Protein AF-A0A1G6E1N6-F1 (afdb_monomer_lite)

Foldseek 3Di:
DPDPDDPVVVVVVCCVVVCVVVVVVVVVVVVVVVVVVVVVVVLVVVVVVLVVVLVVLVVVQVVVVVVLVVLVVVLVVCVVDDDDPVCVVSNVVSVVCNPDHDDRDRDCPSVVVVVVVVVVVVD

Sequence (123 aa):
MTHKKKWGEYLLEFFMLFLAVFLGFVAENIREHTVENDRAKEYAISLVQDLQNDTTSLNTQIKSAEIYIAITDSLLNLSKERLEVSNTAKFSFYTRFIYWTVPLSWNRATFEQIKKFRQYQVL

Secondary structure (DSSP, 8-state):
------HHHHHHHHHHHHHHHHHHHHHHHHHHHHHHHHHHHHHHHHHHHHHHHHHHHHHHHHHHHHHHHHHHHHHHHHHTS---HHHHHHHHHHHHHTT---------HHHHHHHHHHHHT--

Structure (mmCIF, N/CA/C/O backbone):
data_AF-A0A1G6E1N6-F1
#
_entry.id   AF-A0A1G6E1N6-F1
#
loop_
_atom_site.group_PDB
_atom_site.id
_atom_site.type_symbol
_atom_site.label_atom_id
_atom_site.label_alt_id
_atom_site.label_comp_id
_atom_site.label_asym_id
_atom_site.label_entity_id
_atom_site.label_seq_id
_atom_site.pdbx_PDB_ins_code
_atom_site.Cartn_x
_atom_site.Cartn_y
_atom_site.Cartn_z
_atom_site.occupancy
_atom_site.B_iso_or_equiv
_atom_site.auth_seq_id
_atom_site.auth_comp_id
_atom_site.auth_asym_id
_atom_site.auth_atom_id
_atom_site.pdbx_PDB_model_num
ATOM 1 N N . MET A 1 1 ? -23.096 -3.923 63.622 1.00 41.38 1 MET A N 1
ATOM 2 C CA . MET A 1 1 ? -24.481 -3.896 63.110 1.00 41.38 1 MET A CA 1
ATOM 3 C C . MET A 1 1 ? -24.471 -4.526 61.730 1.00 41.38 1 MET A C 1
ATOM 5 O O . MET A 1 1 ? -24.033 -3.901 60.776 1.00 41.38 1 MET A O 1
ATOM 9 N N . THR A 1 2 ? -24.820 -5.804 61.641 1.00 50.50 2 THR A N 1
ATOM 10 C CA . THR A 1 2 ? -24.888 -6.547 60.378 1.00 50.50 2 THR A CA 1
ATOM 11 C C . THR A 1 2 ? -26.147 -6.106 59.641 1.00 50.50 2 THR A C 1
ATOM 13 O O . THR A 1 2 ? -27.255 -6.508 59.990 1.00 50.50 2 THR A O 1
ATOM 16 N N . HIS A 1 3 ? -25.987 -5.215 58.661 1.00 63.22 3 HIS A N 1
ATOM 17 C CA . HIS A 1 3 ? -27.077 -4.817 57.778 1.00 63.22 3 HIS A CA 1
ATOM 18 C C . HIS A 1 3 ? -27.519 -6.055 56.988 1.00 63.22 3 HIS A C 1
ATOM 20 O O . HIS A 1 3 ? -26.749 -6.615 56.207 1.00 63.22 3 HIS A O 1
ATOM 26 N N . LYS A 1 4 ? -28.733 -6.546 57.247 1.00 71.94 4 LYS A N 1
ATOM 27 C CA . LYS A 1 4 ? -29.280 -7.718 56.561 1.00 71.94 4 LYS A CA 1
ATOM 28 C C . LYS A 1 4 ? -29.678 -7.271 55.156 1.00 71.94 4 LYS A C 1
ATOM 30 O O . LYS A 1 4 ? -30.699 -6.601 55.004 1.00 71.94 4 LYS A O 1
ATOM 35 N N . LYS A 1 5 ? -28.840 -7.580 54.161 1.00 67.25 5 LYS A N 1
ATOM 36 C CA . LYS A 1 5 ? -29.073 -7.149 52.780 1.00 67.25 5 LYS A CA 1
ATOM 37 C C . LYS A 1 5 ? -30.435 -7.628 52.288 1.00 67.25 5 LYS A C 1
ATOM 39 O O . LYS A 1 5 ? -30.796 -8.795 52.467 1.00 67.25 5 LYS A O 1
ATOM 44 N N . LYS A 1 6 ? -31.201 -6.722 51.684 1.00 82.50 6 LYS A N 1
ATOM 45 C CA . LYS A 1 6 ? -32.487 -7.067 51.065 1.00 82.50 6 LYS A CA 1
ATOM 46 C C . LYS A 1 6 ? -32.210 -7.773 49.742 1.00 82.50 6 LYS A C 1
ATOM 48 O O . LYS A 1 6 ? -31.258 -7.442 49.048 1.00 82.50 6 LYS A O 1
ATOM 53 N N . TRP A 1 7 ? -33.063 -8.718 49.355 1.00 88.88 7 TRP A N 1
ATOM 54 C CA . TRP A 1 7 ? -32.904 -9.476 48.106 1.00 88.88 7 TRP A CA 1
ATOM 55 C C . TRP A 1 7 ? -32.712 -8.575 46.865 1.00 88.88 7 TRP A C 1
ATOM 57 O O . TRP A 1 7 ? -31.906 -8.887 45.994 1.00 88.88 7 TRP A O 1
ATOM 67 N N . GLY A 1 8 ? -33.360 -7.403 46.839 1.00 91.62 8 GLY A N 1
ATOM 68 C CA . GLY A 1 8 ? -33.179 -6.406 45.777 1.00 91.62 8 GLY A CA 1
ATOM 69 C C . GLY A 1 8 ? -31.774 -5.791 45.691 1.00 91.62 8 GLY A C 1
ATOM 70 O O . GLY A 1 8 ? -31.343 -5.443 44.599 1.00 91.62 8 GLY A O 1
ATOM 71 N N . GLU A 1 9 ? -31.028 -5.701 46.796 1.00 90.19 9 GLU A N 1
ATOM 72 C CA . GLU A 1 9 ? -29.645 -5.195 46.788 1.00 90.19 9 GLU A CA 1
ATOM 73 C C . GLU A 1 9 ? -28.701 -6.189 46.101 1.00 90.19 9 GLU A C 1
ATOM 75 O O . GLU A 1 9 ? -27.859 -5.780 45.310 1.00 90.19 9 GLU A O 1
ATOM 80 N N . TYR A 1 10 ? -28.892 -7.496 46.311 1.00 92.31 10 TYR A N 1
ATOM 81 C CA . TYR A 1 10 ? -28.125 -8.528 45.604 1.00 92.31 10 TYR A CA 1
ATOM 82 C C . TYR A 1 10 ? -28.390 -8.521 44.095 1.00 92.31 10 TYR A C 1
ATOM 84 O O . TYR A 1 10 ? -27.470 -8.722 43.305 1.00 92.31 10 TYR A O 1
ATOM 92 N N . LEU A 1 11 ? -29.636 -8.265 43.687 1.00 94.31 11 LEU A N 1
ATOM 93 C CA . LEU A 1 11 ? -29.990 -8.154 42.274 1.00 94.31 11 LEU A CA 1
ATOM 94 C C . LEU A 1 11 ? -29.328 -6.927 41.627 1.00 94.31 11 LEU A C 1
ATOM 96 O O . LEU A 1 11 ? -28.802 -7.027 40.521 1.00 94.31 11 LEU A O 1
ATOM 100 N N . LEU A 1 12 ? -29.300 -5.787 42.326 1.00 94.44 12 LEU A N 1
ATOM 101 C CA . LEU A 1 12 ? -28.604 -4.585 41.858 1.00 94.44 12 LEU A CA 1
ATOM 102 C C . LEU A 1 12 ? -27.083 -4.778 41.802 1.00 94.44 12 LEU A C 1
ATOM 104 O O . LEU A 1 12 ? -26.462 -4.351 40.834 1.00 94.44 12 LEU A O 1
ATOM 108 N N . GLU A 1 13 ? -26.486 -5.456 42.785 1.00 93.50 13 GLU A N 1
ATOM 109 C CA . GLU A 1 13 ? -25.059 -5.809 42.773 1.00 93.50 13 GLU A CA 1
ATOM 110 C C . GLU A 1 13 ? -24.710 -6.720 41.593 1.00 93.50 13 GLU A C 1
ATOM 112 O O . GLU A 1 13 ? -23.708 -6.492 40.913 1.00 93.50 13 GLU A O 1
ATOM 117 N N . PHE A 1 14 ? -25.567 -7.701 41.293 1.00 94.88 14 PHE A N 1
ATOM 118 C CA . PHE A 1 14 ? -25.427 -8.522 40.095 1.00 94.88 14 PHE A CA 1
ATOM 119 C C . PHE A 1 14 ? -25.479 -7.671 38.825 1.00 94.88 14 PHE A C 1
ATOM 121 O O . PHE A 1 14 ? -24.565 -7.761 38.011 1.00 94.88 14 PHE A O 1
ATOM 128 N N . PHE A 1 15 ? -26.495 -6.817 38.661 1.00 97.12 15 PHE A N 1
ATOM 129 C CA . PHE A 1 15 ? -26.605 -5.971 37.471 1.00 97.12 15 PHE A CA 1
ATOM 130 C C . PHE A 1 15 ? -25.442 -4.992 37.338 1.00 97.12 15 PHE A C 1
ATOM 132 O O . PHE A 1 15 ? -24.983 -4.770 36.225 1.00 97.12 15 PHE A O 1
ATOM 139 N N . MET A 1 16 ? -24.928 -4.447 38.439 1.00 96.25 16 MET A N 1
ATOM 140 C CA . MET A 1 16 ? -23.763 -3.564 38.420 1.00 96.25 16 MET A CA 1
ATOM 141 C C . MET A 1 16 ? -22.526 -4.283 37.869 1.00 96.25 16 MET A C 1
ATOM 143 O O . MET A 1 16 ? -21.872 -3.771 36.963 1.00 96.25 16 MET A O 1
ATOM 147 N N . LEU A 1 17 ? -22.222 -5.481 38.379 1.00 97.12 17 LEU A N 1
ATOM 148 C CA . LEU A 1 17 ? -21.069 -6.266 37.927 1.00 97.12 17 LEU A CA 1
ATOM 149 C C . LEU A 1 17 ? -21.271 -6.817 36.511 1.00 97.12 17 LEU A C 1
ATOM 151 O O . LEU A 1 17 ? -20.363 -6.753 35.684 1.00 97.12 17 LEU A O 1
ATOM 155 N N . PHE A 1 18 ? -22.471 -7.315 36.213 1.00 96.81 18 PHE A N 1
ATOM 156 C CA . PHE A 1 18 ? -22.829 -7.830 34.898 1.00 96.81 18 PHE A CA 1
ATOM 157 C C . PHE A 1 18 ? -22.742 -6.739 33.831 1.00 96.81 18 PHE A C 1
ATOM 159 O O . PHE A 1 18 ? -22.087 -6.942 32.813 1.00 96.81 18 PHE A O 1
ATOM 166 N N . LEU A 1 19 ? -23.343 -5.569 34.069 1.00 97.62 19 LEU A N 1
ATOM 167 C CA . LEU A 1 19 ? -23.298 -4.454 33.124 1.00 97.62 19 LEU A CA 1
ATOM 168 C C . LEU A 1 19 ? -21.885 -3.903 32.961 1.00 97.62 19 LEU A C 1
ATOM 170 O O . LEU A 1 19 ? -21.522 -3.562 31.842 1.00 97.62 19 LEU A O 1
ATOM 174 N N . ALA A 1 20 ? -21.075 -3.849 34.022 1.00 97.00 20 ALA A N 1
ATOM 175 C CA . ALA A 1 20 ? -19.686 -3.408 33.911 1.00 97.00 20 ALA A CA 1
ATOM 176 C C . ALA A 1 20 ? -18.887 -4.282 32.928 1.00 97.00 20 ALA A C 1
ATOM 178 O O . ALA A 1 20 ? -18.199 -3.761 32.051 1.00 97.00 20 ALA A O 1
ATOM 179 N N . VAL A 1 21 ? -19.026 -5.607 33.024 1.00 96.44 21 VAL A N 1
ATOM 180 C CA . VAL A 1 21 ? -18.354 -6.550 32.114 1.00 96.44 21 VAL A CA 1
ATOM 181 C C . VAL A 1 21 ? -18.991 -6.527 30.722 1.00 96.44 21 VAL A C 1
ATOM 183 O O . VAL A 1 21 ? -18.283 -6.457 29.719 1.00 96.44 21 VAL A O 1
ATOM 186 N N . PHE A 1 22 ? -20.323 -6.544 30.647 1.00 97.06 22 PHE A N 1
ATOM 187 C CA . PHE A 1 22 ? -21.067 -6.570 29.388 1.00 97.06 22 PHE A CA 1
ATOM 188 C C . PHE A 1 22 ? -20.809 -5.321 28.540 1.00 97.06 22 PHE A C 1
ATOM 190 O O . PHE A 1 22 ? -20.520 -5.434 27.353 1.00 97.06 22 PHE A O 1
ATOM 197 N N . LEU A 1 23 ? -20.858 -4.131 29.143 1.00 97.56 23 LEU A N 1
ATOM 198 C CA . LEU A 1 23 ? -20.568 -2.884 28.439 1.00 97.56 23 LEU A CA 1
ATOM 199 C C . LEU A 1 23 ? -19.098 -2.792 28.037 1.00 97.56 23 LEU A C 1
ATOM 201 O O . LEU A 1 23 ? -18.821 -2.283 26.958 1.00 97.56 23 LEU A O 1
ATOM 205 N N . GLY A 1 24 ? -18.171 -3.317 28.847 1.00 95.81 24 GLY A N 1
ATOM 206 C CA . GLY A 1 24 ? -16.766 -3.435 28.455 1.00 95.81 24 GLY A CA 1
ATOM 207 C C . GLY A 1 24 ? -16.594 -4.270 27.183 1.00 95.81 24 GLY A C 1
ATOM 208 O O . GLY A 1 24 ? -15.934 -3.835 26.245 1.00 95.81 24 GLY A O 1
ATOM 209 N N . PHE A 1 25 ? -17.263 -5.423 27.112 1.00 95.06 25 PHE A N 1
ATOM 210 C CA . PHE A 1 25 ? -17.258 -6.283 25.927 1.00 95.06 25 PHE A CA 1
ATOM 211 C C . PHE A 1 25 ? -17.904 -5.613 24.701 1.00 95.06 25 PHE A C 1
ATOM 213 O O . PHE A 1 25 ? -17.332 -5.631 23.614 1.00 95.06 25 PHE A O 1
ATOM 220 N N . VAL A 1 26 ? -19.073 -4.984 24.866 1.00 95.75 26 VAL A N 1
ATOM 221 C CA . VAL A 1 26 ? -19.768 -4.283 23.771 1.00 95.75 26 VAL A CA 1
ATOM 222 C C . VAL A 1 26 ? -18.950 -3.094 23.264 1.00 95.75 26 VAL A C 1
ATOM 224 O O . VAL A 1 26 ? -18.821 -2.912 22.054 1.00 95.75 26 VAL A O 1
ATOM 227 N N . ALA A 1 27 ? -18.382 -2.293 24.168 1.00 95.25 27 ALA A N 1
ATOM 228 C CA . ALA A 1 27 ? -17.545 -1.155 23.806 1.00 95.25 27 ALA A CA 1
ATOM 229 C C . ALA A 1 27 ? -16.309 -1.604 23.019 1.00 95.25 27 ALA A C 1
ATOM 231 O O . ALA A 1 27 ? -15.978 -0.986 22.009 1.00 95.25 27 ALA A O 1
ATOM 232 N N . GLU A 1 28 ? -15.672 -2.698 23.439 1.00 93.25 28 GLU A N 1
ATOM 233 C CA . GLU A 1 28 ? -14.523 -3.257 22.733 1.00 93.25 28 GLU A CA 1
ATOM 234 C C . GLU A 1 28 ? -14.903 -3.765 21.337 1.00 93.25 28 GLU A C 1
ATOM 236 O O . GLU A 1 28 ? -14.230 -3.423 20.368 1.00 93.25 28 GLU A O 1
ATOM 241 N N . ASN A 1 29 ? -16.033 -4.467 21.199 1.00 91.81 29 ASN A N 1
ATOM 242 C CA . ASN A 1 29 ? -16.505 -4.957 19.903 1.00 91.81 29 ASN A CA 1
ATOM 243 C C . ASN A 1 29 ? -16.804 -3.814 18.912 1.00 91.81 29 ASN A C 1
ATOM 245 O O . ASN A 1 29 ? -16.387 -3.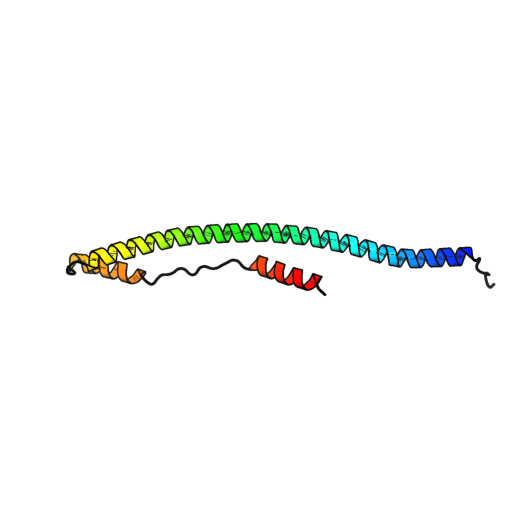862 17.754 1.00 91.81 29 ASN A O 1
ATOM 249 N N . ILE A 1 30 ? -17.469 -2.746 19.371 1.00 92.50 30 ILE A N 1
ATOM 250 C CA . ILE A 1 30 ? -17.754 -1.563 18.540 1.00 92.50 30 ILE A CA 1
ATOM 251 C C . ILE A 1 30 ? -16.456 -0.847 18.147 1.00 92.50 30 ILE A C 1
ATOM 253 O O . ILE A 1 30 ? -16.289 -0.434 16.993 1.00 92.50 30 ILE A O 1
ATOM 257 N N . ARG A 1 31 ? -15.532 -0.688 19.102 1.00 93.31 31 ARG A N 1
ATOM 258 C CA . ARG A 1 31 ? -14.237 -0.040 18.878 1.00 93.31 31 ARG A CA 1
ATOM 259 C C . ARG A 1 31 ? -13.422 -0.805 17.839 1.00 93.31 31 ARG A C 1
ATOM 261 O O . ARG A 1 31 ? -12.902 -0.188 16.912 1.00 93.31 31 ARG A O 1
ATOM 268 N N . GLU A 1 32 ? -13.331 -2.123 17.976 1.00 91.50 32 GLU A N 1
ATOM 269 C CA . GLU A 1 32 ? -12.591 -2.994 17.065 1.00 91.50 32 GLU A CA 1
ATOM 270 C C . GLU A 1 32 ? -13.157 -2.937 15.644 1.00 91.50 32 GLU A C 1
ATOM 272 O O . GLU A 1 32 ? -12.412 -2.637 14.713 1.00 91.50 32 GLU A O 1
ATOM 277 N N . HIS A 1 33 ? -14.477 -3.074 15.485 1.00 89.81 33 HIS A N 1
ATOM 278 C CA . HIS A 1 33 ? -15.127 -3.010 14.173 1.00 89.81 33 HIS A CA 1
ATOM 279 C C . HIS A 1 33 ? -14.941 -1.645 13.487 1.00 89.81 33 HIS A C 1
ATOM 281 O O . HIS A 1 33 ? -14.809 -1.557 12.262 1.00 89.81 33 HIS A O 1
ATOM 287 N N . THR A 1 34 ? -14.935 -0.555 14.259 1.00 91.25 34 THR A N 1
ATOM 288 C CA . THR A 1 34 ? -14.697 0.791 13.716 1.00 91.25 34 THR A CA 1
ATOM 289 C C . THR A 1 34 ? -13.255 0.930 13.227 1.00 91.25 34 THR A C 1
ATOM 291 O O . THR A 1 34 ? -13.025 1.326 12.085 1.00 91.25 34 THR A O 1
ATOM 294 N N . VAL A 1 35 ? -12.285 0.535 14.058 1.00 92.56 35 VAL A N 1
ATOM 295 C CA . VAL A 1 35 ? -10.853 0.597 13.725 1.00 92.56 35 VAL A CA 1
ATOM 296 C C . VAL A 1 35 ? -10.514 -0.296 12.531 1.00 92.56 35 VAL A C 1
ATOM 298 O O . VAL A 1 35 ? -9.728 0.095 11.671 1.00 92.56 35 VAL A O 1
ATOM 301 N N . GLU A 1 36 ? -11.102 -1.485 12.458 1.00 89.62 36 GLU A N 1
ATOM 302 C CA . GLU A 1 36 ? -10.945 -2.392 11.326 1.00 89.62 36 GLU A CA 1
ATOM 303 C C . GLU A 1 36 ? -11.451 -1.773 10.019 1.00 89.62 36 GLU A C 1
ATOM 305 O O . GLU A 1 36 ? -10.729 -1.779 9.021 1.00 89.62 36 GLU A O 1
ATOM 310 N N . ASN A 1 37 ? -12.654 -1.194 10.027 1.00 90.12 37 ASN A N 1
ATOM 311 C CA . ASN A 1 37 ? -13.216 -0.546 8.844 1.00 90.12 37 ASN A CA 1
ATOM 312 C C . ASN A 1 37 ? -12.340 0.607 8.347 1.00 90.12 37 ASN A C 1
ATOM 314 O O . ASN A 1 37 ? -12.166 0.776 7.138 1.00 90.12 37 ASN A O 1
ATOM 318 N N . ASP A 1 38 ? -11.793 1.407 9.258 1.00 92.44 38 ASP A N 1
ATOM 319 C CA . ASP A 1 38 ? -10.937 2.527 8.878 1.00 92.44 38 ASP A CA 1
ATOM 320 C C . ASP A 1 38 ? -9.590 2.045 8.324 1.00 92.44 38 ASP A C 1
ATOM 322 O O . ASP A 1 38 ? -9.171 2.511 7.263 1.00 92.44 38 ASP A O 1
ATOM 326 N N . ARG A 1 39 ? -8.981 1.013 8.922 1.00 89.38 39 ARG A N 1
ATOM 327 C CA . ARG A 1 39 ? -7.783 0.360 8.360 1.00 89.38 39 ARG A CA 1
ATOM 328 C C . ARG A 1 39 ? -8.039 -0.237 6.979 1.00 89.38 39 ARG A C 1
ATOM 330 O O . ARG A 1 39 ? -7.208 -0.096 6.086 1.00 89.38 39 ARG A O 1
ATOM 337 N N . ALA A 1 40 ? -9.187 -0.882 6.776 1.00 87.69 40 ALA A N 1
ATOM 338 C CA . ALA A 1 40 ? -9.553 -1.441 5.479 1.00 87.69 40 ALA A CA 1
ATOM 339 C C . ALA A 1 40 ? -9.639 -0.352 4.394 1.00 87.69 40 ALA A C 1
ATOM 341 O O . ALA A 1 40 ? -9.156 -0.558 3.278 1.00 87.69 40 ALA A O 1
ATOM 342 N N . LYS A 1 41 ? -10.187 0.828 4.724 1.00 91.75 41 LYS A N 1
ATOM 343 C CA . LYS A 1 41 ? -10.204 1.987 3.814 1.00 91.75 41 LYS A CA 1
ATOM 344 C C . LYS A 1 41 ? -8.797 2.506 3.525 1.00 91.75 41 LYS A C 1
ATOM 346 O O . LYS A 1 41 ? -8.483 2.753 2.363 1.00 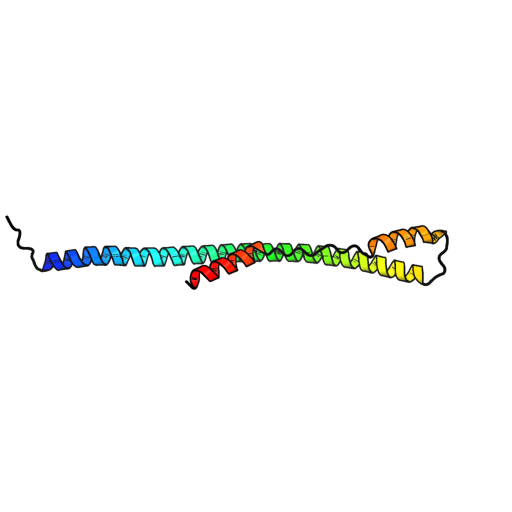91.75 41 LYS A O 1
ATOM 351 N N . GLU A 1 42 ? -7.951 2.651 4.543 1.00 91.62 42 GLU A N 1
ATOM 352 C CA . GLU A 1 42 ? -6.560 3.095 4.370 1.00 91.62 42 GLU A CA 1
ATOM 353 C C . GLU A 1 42 ? -5.775 2.148 3.454 1.00 91.62 42 GLU A C 1
ATOM 355 O O . GLU A 1 42 ? -5.111 2.596 2.517 1.00 91.62 42 GLU A O 1
ATOM 360 N N . TYR A 1 43 ? -5.915 0.833 3.648 1.00 89.62 43 TYR A N 1
ATOM 361 C CA . TYR A 1 43 ? -5.299 -0.158 2.767 1.00 89.62 43 TYR A CA 1
ATOM 362 C C . TYR A 1 43 ? -5.844 -0.096 1.343 1.00 89.62 43 TYR A C 1
ATOM 364 O O . TYR A 1 43 ? -5.067 -0.216 0.399 1.00 89.62 43 TYR A O 1
ATOM 372 N N . ALA A 1 44 ? -7.149 0.125 1.161 1.00 89.00 44 ALA A N 1
ATOM 373 C CA . ALA A 1 44 ? -7.727 0.294 -0.169 1.00 89.00 44 ALA A CA 1
ATOM 374 C C . ALA A 1 44 ? -7.154 1.528 -0.886 1.00 89.00 44 ALA A C 1
ATOM 376 O O . ALA A 1 44 ? -6.782 1.436 -2.055 1.00 89.00 44 ALA A O 1
ATOM 377 N N . ILE A 1 45 ? -7.019 2.657 -0.183 1.00 93.25 45 ILE A N 1
ATOM 378 C CA . ILE A 1 45 ? -6.412 3.882 -0.726 1.00 93.25 45 ILE A CA 1
ATOM 379 C C . ILE A 1 45 ? -4.951 3.633 -1.113 1.00 93.25 45 ILE A C 1
ATOM 381 O O . ILE A 1 45 ? -4.544 3.944 -2.232 1.00 93.25 45 ILE A O 1
ATOM 385 N N . SER A 1 46 ? -4.175 3.023 -0.215 1.00 91.19 46 SER A N 1
ATOM 386 C CA . SER A 1 46 ? -2.768 2.695 -0.460 1.00 91.19 46 SER A CA 1
ATOM 387 C C . SER A 1 46 ? -2.604 1.733 -1.644 1.00 91.19 46 SER A C 1
ATOM 389 O O . SER A 1 46 ? -1.719 1.911 -2.477 1.00 91.19 46 SER A O 1
ATOM 391 N N . LEU A 1 47 ? -3.510 0.761 -1.794 1.00 90.44 47 LEU A N 1
ATOM 392 C CA . LEU A 1 47 ? -3.483 -0.194 -2.902 1.00 90.44 47 LEU A CA 1
ATOM 393 C C . LEU A 1 47 ? -3.759 0.494 -4.241 1.00 90.44 47 LEU A C 1
ATOM 395 O O . LEU A 1 47 ? -3.094 0.202 -5.231 1.00 90.44 47 LEU A O 1
ATOM 399 N N . VAL A 1 48 ? -4.713 1.427 -4.279 1.00 92.31 48 VAL A N 1
ATOM 400 C CA . VAL A 1 48 ? -4.978 2.229 -5.481 1.00 92.31 48 VAL A CA 1
ATOM 401 C C . VAL A 1 48 ? -3.746 3.054 -5.859 1.00 92.31 48 VAL A C 1
ATOM 403 O O . VAL A 1 48 ? -3.397 3.111 -7.038 1.00 92.31 48 VAL A O 1
ATOM 406 N N . GLN A 1 49 ? -3.057 3.645 -4.882 1.00 91.56 49 GLN A N 1
ATOM 407 C CA . GLN A 1 49 ? -1.831 4.402 -5.133 1.00 91.56 49 GLN A CA 1
ATOM 408 C C . GLN A 1 49 ? -0.704 3.514 -5.682 1.00 91.56 49 GLN A C 1
ATOM 410 O O . GLN A 1 49 ? -0.029 3.895 -6.640 1.00 91.56 49 GLN A O 1
ATOM 415 N N . ASP A 1 50 ? -0.524 2.318 -5.118 1.00 90.69 50 ASP A N 1
ATOM 416 C CA . ASP A 1 50 ? 0.448 1.339 -5.607 1.00 90.69 50 ASP A CA 1
ATOM 417 C C . ASP A 1 50 ? 0.150 0.951 -7.065 1.00 90.69 50 ASP A C 1
ATOM 419 O O . ASP A 1 50 ? 1.053 0.979 -7.901 1.00 90.69 50 ASP A O 1
ATOM 423 N N . LEU A 1 51 ? -1.121 0.709 -7.413 1.00 91.19 51 LEU A N 1
ATOM 424 C CA . LEU A 1 51 ? -1.539 0.393 -8.786 1.00 91.19 51 LEU A CA 1
ATOM 425 C C . LEU A 1 51 ? -1.295 1.546 -9.773 1.00 91.19 51 LEU A C 1
ATOM 427 O O . LEU A 1 51 ? -0.920 1.310 -10.925 1.00 91.19 51 LEU A O 1
ATOM 431 N N . GLN A 1 52 ? -1.489 2.796 -9.351 1.00 92.31 52 GLN A N 1
ATOM 432 C CA . GLN A 1 52 ? -1.176 3.969 -10.178 1.00 92.31 52 GLN A CA 1
ATOM 433 C C . GLN A 1 52 ? 0.331 4.090 -10.443 1.00 92.31 52 GLN A C 1
ATOM 435 O O . GLN A 1 52 ? 0.752 4.376 -11.572 1.00 92.31 52 GLN A O 1
ATOM 440 N N . ASN A 1 53 ? 1.148 3.827 -9.422 1.00 90.38 53 ASN A N 1
ATOM 441 C CA . ASN A 1 53 ? 2.603 3.824 -9.539 1.00 90.38 53 ASN A CA 1
ATOM 442 C C . ASN A 1 53 ? 3.078 2.695 -10.466 1.00 90.38 53 ASN A C 1
ATOM 444 O O . ASN A 1 53 ? 3.870 2.944 -11.378 1.00 90.38 53 ASN A O 1
ATOM 448 N N . ASP A 1 54 ? 2.532 1.488 -10.302 1.00 90.00 54 ASP A N 1
ATOM 449 C CA . ASP A 1 54 ? 2.822 0.338 -11.162 1.00 90.00 54 ASP A CA 1
ATOM 450 C C . ASP A 1 54 ? 2.416 0.618 -12.618 1.00 90.00 54 ASP A C 1
ATOM 452 O O . ASP A 1 54 ? 3.187 0.348 -13.537 1.00 90.00 54 ASP A O 1
ATOM 456 N N . THR A 1 55 ? 1.259 1.248 -12.849 1.00 92.06 55 THR A N 1
ATOM 457 C CA . THR A 1 55 ? 0.811 1.652 -14.195 1.00 92.06 55 THR A CA 1
ATOM 458 C C . THR A 1 55 ? 1.787 2.637 -14.842 1.00 92.06 55 THR A C 1
ATOM 460 O O . THR A 1 55 ? 2.142 2.502 -16.013 1.00 92.06 55 THR A O 1
ATOM 463 N N . THR A 1 56 ? 2.265 3.624 -14.083 1.00 91.56 56 THR A N 1
ATOM 464 C CA . THR A 1 56 ? 3.243 4.612 -14.570 1.00 91.56 56 THR A CA 1
ATOM 465 C C . THR A 1 56 ? 4.590 3.962 -14.890 1.00 91.56 56 THR A C 1
ATOM 467 O O . THR A 1 56 ? 5.198 4.253 -15.927 1.00 91.56 56 THR A O 1
ATOM 470 N N . SER A 1 57 ? 5.034 3.042 -14.031 1.00 89.00 57 SER A N 1
ATOM 471 C CA . SER A 1 57 ? 6.240 2.242 -14.243 1.00 89.00 57 SER A CA 1
ATOM 472 C C . SER A 1 57 ? 6.115 1.397 -15.513 1.00 89.00 57 SER A C 1
ATOM 474 O O . SER A 1 57 ? 6.950 1.506 -16.408 1.00 89.00 57 SER A O 1
ATOM 476 N N . LEU A 1 58 ? 5.012 0.660 -15.677 1.00 90.19 58 LEU A N 1
ATOM 477 C CA . LEU A 1 58 ? 4.739 -0.146 -16.871 1.00 90.19 58 LEU A CA 1
ATOM 478 C C . LEU A 1 58 ? 4.716 0.692 -18.151 1.00 90.19 58 LEU A C 1
ATOM 480 O O . LEU A 1 58 ? 5.335 0.306 -19.138 1.00 90.19 58 LEU A O 1
ATOM 484 N N . ASN A 1 59 ? 4.079 1.862 -18.139 1.00 91.62 59 ASN A N 1
ATOM 485 C CA . ASN A 1 59 ? 4.064 2.756 -19.300 1.00 91.62 59 ASN A CA 1
ATOM 486 C C . ASN A 1 59 ? 5.468 3.240 -19.685 1.00 91.62 59 ASN A C 1
ATOM 488 O O . ASN A 1 59 ? 5.789 3.353 -20.867 1.00 91.62 59 ASN A O 1
ATOM 492 N N . THR A 1 60 ? 6.319 3.515 -18.697 1.00 88.94 60 THR A N 1
ATOM 493 C CA . THR A 1 60 ? 7.723 3.879 -18.941 1.00 88.94 60 THR A CA 1
ATOM 494 C C . THR A 1 60 ? 8.477 2.712 -19.575 1.00 88.94 60 THR A C 1
ATOM 496 O O . THR A 1 60 ? 9.219 2.894 -20.538 1.00 88.94 60 THR A O 1
ATOM 499 N N . GLN A 1 61 ? 8.213 1.501 -19.095 1.00 87.50 61 GLN A N 1
ATOM 500 C CA . GLN A 1 61 ? 8.855 0.276 -19.559 1.00 87.50 61 GLN A CA 1
ATOM 501 C C . GLN A 1 61 ? 8.428 -0.110 -20.972 1.00 87.50 61 GLN A C 1
ATOM 503 O O . GLN A 1 61 ? 9.273 -0.523 -21.760 1.00 87.50 61 GLN A O 1
ATOM 508 N N . ILE A 1 62 ? 7.154 0.082 -21.320 1.00 90.31 62 ILE A N 1
ATOM 509 C CA . ILE A 1 62 ? 6.653 -0.092 -22.688 1.00 90.31 62 ILE A CA 1
ATOM 510 C C . ILE A 1 62 ? 7.398 0.853 -23.636 1.00 90.31 62 ILE A C 1
ATOM 512 O O . ILE A 1 62 ? 7.954 0.396 -24.628 1.00 90.31 62 ILE A O 1
ATOM 516 N N . LYS A 1 63 ? 7.516 2.141 -23.289 1.00 90.75 63 LYS A N 1
ATOM 517 C CA . LYS A 1 63 ? 8.267 3.114 -24.104 1.00 90.75 63 LYS A CA 1
ATOM 518 C C . LYS A 1 63 ? 9.739 2.733 -24.258 1.00 90.75 63 LYS A C 1
ATOM 520 O O . LYS A 1 63 ? 10.307 2.861 -25.339 1.00 90.75 63 LYS A O 1
ATOM 525 N N . SER A 1 64 ? 10.376 2.263 -23.185 1.00 87.88 64 SER A N 1
ATOM 526 C CA . SER A 1 64 ? 11.747 1.753 -23.264 1.00 87.88 64 SER A CA 1
ATOM 527 C C . SER A 1 64 ? 11.839 0.527 -24.173 1.00 87.88 64 SER A C 1
ATOM 529 O O . SER A 1 64 ? 12.732 0.469 -25.013 1.00 87.88 64 SER A O 1
ATOM 531 N N . ALA A 1 65 ? 10.908 -0.422 -24.058 1.00 87.81 65 ALA A N 1
ATOM 532 C CA . ALA A 1 65 ? 10.858 -1.604 -24.912 1.00 87.81 65 ALA A CA 1
ATOM 533 C C . ALA A 1 65 ? 10.695 -1.233 -26.393 1.00 87.81 65 ALA A C 1
ATOM 535 O O . ALA A 1 65 ? 11.417 -1.773 -27.225 1.00 87.81 65 ALA A O 1
ATOM 536 N N . GLU A 1 66 ? 9.834 -0.268 -26.723 1.00 90.69 66 GLU A N 1
ATOM 537 C CA . GLU A 1 66 ? 9.670 0.250 -28.089 1.00 90.69 66 GLU A CA 1
ATOM 538 C C . GLU A 1 66 ? 10.985 0.809 -28.657 1.00 90.69 66 GLU A C 1
ATOM 540 O O . GLU A 1 66 ? 11.346 0.510 -29.797 1.00 90.69 66 GLU A O 1
ATOM 545 N N . ILE A 1 67 ? 11.753 1.557 -27.854 1.00 89.31 67 ILE A N 1
ATOM 546 C CA . ILE A 1 67 ? 13.078 2.062 -28.251 1.00 89.31 67 ILE A CA 1
ATOM 547 C C . ILE A 1 67 ? 14.047 0.905 -28.525 1.00 89.31 67 ILE A C 1
ATOM 549 O O . ILE A 1 67 ? 14.752 0.916 -29.536 1.00 89.31 67 ILE A O 1
ATOM 553 N N . TYR A 1 68 ? 14.092 -0.103 -27.650 1.00 87.69 68 TYR A N 1
ATOM 554 C CA . TYR A 1 68 ? 14.989 -1.248 -27.828 1.00 87.69 68 TYR A CA 1
ATOM 555 C C . TYR A 1 68 ? 14.605 -2.115 -29.028 1.00 87.69 68 TYR A C 1
ATOM 557 O O . TYR A 1 68 ? 15.496 -2.590 -29.736 1.00 87.69 68 TYR A O 1
ATOM 565 N N . ILE A 1 69 ? 13.308 -2.280 -29.301 1.00 89.31 69 ILE A N 1
ATOM 566 C CA . ILE A 1 69 ? 12.817 -2.950 -30.510 1.00 89.31 69 ILE A CA 1
ATOM 567 C C . ILE A 1 69 ? 13.308 -2.190 -31.745 1.00 89.31 69 ILE A C 1
ATOM 569 O O . ILE A 1 69 ? 13.954 -2.788 -32.600 1.00 89.31 69 ILE A O 1
ATOM 573 N N . ALA A 1 70 ? 13.139 -0.865 -31.790 1.00 90.06 70 ALA A N 1
ATOM 574 C CA . ALA A 1 70 ? 13.596 -0.051 -32.918 1.00 90.06 70 ALA A CA 1
ATOM 575 C C . ALA A 1 70 ? 15.124 -0.108 -33.131 1.00 90.06 70 ALA A C 1
ATOM 577 O O . ALA A 1 70 ? 15.599 -0.164 -34.270 1.00 90.06 70 ALA A O 1
ATOM 578 N N . ILE A 1 71 ? 15.911 -0.119 -32.048 1.00 88.88 71 ILE A N 1
ATOM 579 C CA . ILE A 1 71 ? 17.370 -0.315 -32.104 1.00 88.88 71 ILE A CA 1
ATOM 580 C C . ILE A 1 71 ? 17.707 -1.700 -32.665 1.00 88.88 71 ILE A C 1
ATOM 582 O O . ILE A 1 71 ? 18.589 -1.822 -33.517 1.00 88.88 71 ILE A O 1
ATOM 586 N N . THR A 1 72 ? 17.003 -2.733 -32.206 1.00 89.00 72 THR A N 1
ATOM 5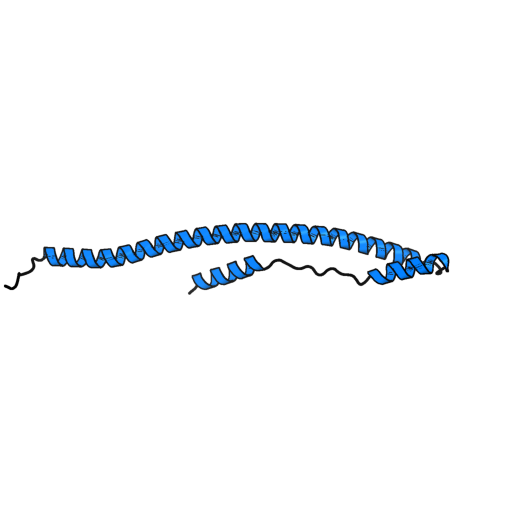87 C CA . THR A 1 72 ? 17.220 -4.120 -32.633 1.00 89.00 72 THR A CA 1
ATOM 588 C C . THR A 1 72 ? 16.866 -4.307 -34.106 1.00 89.00 72 THR A C 1
ATOM 590 O O . THR A 1 72 ? 17.656 -4.890 -34.845 1.00 89.00 72 THR A O 1
ATOM 593 N N . ASP A 1 73 ? 15.752 -3.740 -34.565 1.00 90.75 73 ASP A N 1
ATOM 594 C CA . ASP A 1 73 ? 15.349 -3.751 -35.974 1.00 90.75 73 ASP A CA 1
ATOM 595 C C . ASP A 1 73 ? 16.364 -3.011 -36.855 1.00 90.75 73 ASP A C 1
ATOM 597 O O . ASP A 1 73 ? 16.745 -3.491 -37.927 1.00 90.75 73 ASP A O 1
ATOM 601 N N . SER A 1 74 ? 16.863 -1.863 -36.379 1.00 89.38 74 SER A N 1
ATOM 602 C CA . SER A 1 74 ? 17.908 -1.092 -37.067 1.00 89.38 74 SER A CA 1
ATOM 603 C C . SER A 1 74 ? 19.202 -1.895 -37.194 1.00 89.38 74 SER A C 1
ATOM 605 O O . SER A 1 74 ? 19.807 -1.934 -38.266 1.00 89.38 74 SER A O 1
ATOM 607 N N . LEU A 1 75 ? 19.612 -2.576 -36.123 1.00 88.81 75 LEU A N 1
ATOM 608 C CA . LEU A 1 75 ? 20.784 -3.444 -36.126 1.00 88.81 75 LEU A CA 1
ATOM 609 C C . LEU A 1 75 ? 20.605 -4.651 -37.052 1.00 88.81 75 LEU A C 1
ATOM 611 O O . LEU A 1 75 ? 21.530 -4.985 -37.789 1.00 88.81 75 LEU A O 1
ATOM 615 N N . LEU A 1 76 ? 19.434 -5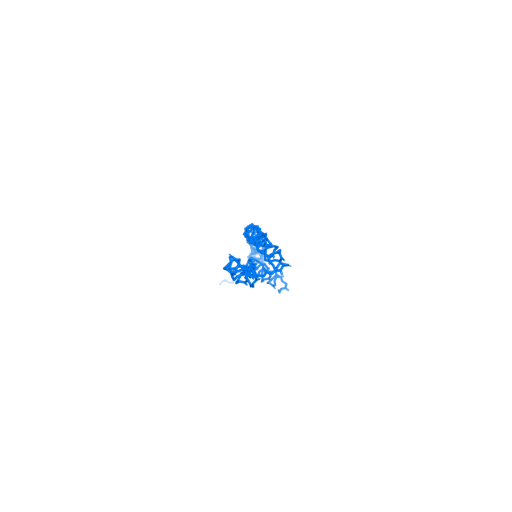.292 -37.024 1.00 89.19 76 LEU A N 1
ATOM 616 C CA . LEU A 1 76 ? 19.113 -6.437 -37.873 1.00 89.19 76 LEU A CA 1
ATOM 617 C C . LEU A 1 76 ? 19.136 -6.058 -39.355 1.00 89.19 76 LEU A C 1
ATOM 619 O O . LEU A 1 76 ? 19.557 -6.852 -40.189 1.00 89.19 76 LEU A O 1
ATOM 623 N N . ASN A 1 77 ? 18.686 -4.855 -39.705 1.00 89.12 77 ASN A N 1
ATOM 624 C CA . ASN A 1 77 ? 18.799 -4.372 -41.077 1.00 89.12 77 ASN A CA 1
ATOM 625 C C . ASN A 1 77 ? 20.254 -4.079 -41.454 1.00 89.12 77 ASN A C 1
ATOM 627 O O . ASN A 1 77 ? 20.685 -4.491 -42.527 1.00 89.12 77 ASN A O 1
ATOM 631 N N . LEU A 1 78 ? 21.030 -3.460 -40.560 1.00 87.81 78 LEU A N 1
ATOM 632 C CA . LEU A 1 78 ? 22.447 -3.172 -40.797 1.00 87.81 78 LEU A CA 1
ATOM 633 C C . LEU A 1 78 ? 23.298 -4.449 -40.937 1.00 87.81 78 LEU A C 1
ATOM 635 O O . LEU A 1 78 ? 24.299 -4.443 -41.645 1.00 87.81 78 LEU A O 1
ATOM 639 N N . SER A 1 79 ? 22.918 -5.542 -40.267 1.00 86.44 79 SER A N 1
ATOM 640 C CA . SER A 1 79 ? 23.655 -6.812 -40.293 1.00 86.44 79 SER A CA 1
ATOM 641 C C . SER A 1 79 ? 23.400 -7.666 -41.540 1.00 86.44 79 SER A C 1
ATOM 643 O O . SER A 1 79 ? 24.159 -8.603 -41.787 1.00 86.44 79 SER A O 1
ATOM 645 N N . LYS A 1 80 ? 22.360 -7.360 -42.331 1.00 86.69 80 LYS A N 1
ATOM 646 C CA . LYS A 1 80 ? 22.047 -8.069 -43.588 1.00 86.69 80 LYS A CA 1
ATOM 647 C C . LYS A 1 80 ? 23.013 -7.725 -44.722 1.00 86.69 80 LYS A C 1
ATOM 649 O O . LYS A 1 80 ? 23.152 -8.509 -45.658 1.00 86.69 80 LYS A O 1
ATOM 654 N N . GLU A 1 81 ? 23.659 -6.568 -44.654 1.00 81.69 81 GLU A N 1
ATOM 655 C CA . GLU A 1 81 ? 24.592 -6.081 -45.669 1.00 81.69 81 GLU A CA 1
ATOM 656 C C . GLU A 1 81 ? 26.049 -6.284 -45.227 1.00 81.69 81 GLU A C 1
ATOM 658 O O . GLU A 1 81 ? 26.351 -6.461 -44.044 1.00 81.69 81 GLU A O 1
ATOM 663 N N . ARG A 1 82 ? 26.993 -6.257 -46.180 1.00 82.25 82 ARG A N 1
ATOM 664 C CA . ARG A 1 82 ? 28.423 -6.289 -45.846 1.00 82.25 82 ARG A CA 1
ATOM 665 C C . ARG A 1 82 ? 28.754 -5.051 -45.011 1.00 82.25 82 ARG A C 1
ATOM 667 O O . ARG A 1 82 ? 28.559 -3.930 -45.466 1.00 82.25 82 ARG A O 1
ATOM 674 N N . LEU A 1 83 ? 29.310 -5.260 -43.819 1.00 82.50 83 LEU A N 1
ATOM 675 C CA . LEU A 1 83 ? 29.727 -4.173 -42.934 1.00 82.50 83 LEU A CA 1
ATOM 676 C C . LEU A 1 83 ? 30.799 -3.299 -43.604 1.00 82.50 83 LEU A C 1
ATOM 678 O O . LEU A 1 83 ? 31.951 -3.705 -43.765 1.00 82.50 83 LEU A O 1
ATOM 682 N N . GLU A 1 84 ? 30.404 -2.089 -43.988 1.00 84.88 84 GLU A N 1
ATOM 683 C CA . GLU A 1 84 ? 31.312 -1.040 -44.441 1.00 84.88 84 GLU A CA 1
ATOM 684 C C . GLU A 1 84 ? 31.887 -0.250 -43.261 1.00 84.88 84 GLU A C 1
ATOM 686 O O . GLU A 1 84 ? 31.246 -0.095 -42.219 1.00 84.88 84 GLU A O 1
ATOM 691 N N . VAL A 1 85 ? 33.079 0.329 -43.450 1.00 81.94 85 VAL A N 1
ATOM 692 C CA . VAL A 1 85 ? 33.772 1.152 -42.438 1.00 81.94 85 VAL A CA 1
ATOM 693 C C . VAL A 1 85 ? 32.903 2.325 -41.957 1.00 81.94 85 VAL A C 1
ATOM 695 O O . VAL A 1 8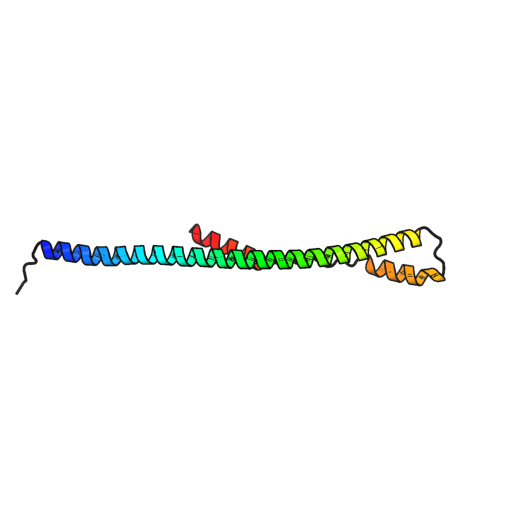5 ? 32.945 2.686 -40.782 1.00 81.94 85 VAL A O 1
ATOM 698 N N . SER A 1 86 ? 32.068 2.875 -42.843 1.00 80.94 86 SER A N 1
ATOM 699 C CA . SER A 1 86 ? 31.096 3.942 -42.564 1.00 80.94 86 SER A CA 1
ATOM 700 C C . SER A 1 86 ? 30.002 3.532 -41.560 1.00 80.94 86 SER A C 1
ATOM 702 O O . SER A 1 86 ? 29.491 4.379 -40.824 1.00 80.94 86 SER A O 1
ATOM 704 N N . ASN A 1 87 ? 29.669 2.239 -41.483 1.00 83.44 87 ASN A N 1
ATOM 705 C CA . ASN A 1 87 ? 28.581 1.692 -40.669 1.00 83.44 87 ASN A CA 1
ATOM 706 C C . ASN A 1 87 ? 29.063 0.993 -39.385 1.00 83.44 87 ASN A C 1
ATOM 708 O O . ASN A 1 87 ? 28.263 0.776 -38.471 1.00 83.44 87 ASN A O 1
ATOM 712 N N . THR A 1 88 ? 30.365 0.715 -39.254 1.00 84.38 88 THR A N 1
ATOM 713 C CA . THR A 1 88 ? 30.969 0.050 -38.083 1.00 84.38 88 THR A CA 1
ATOM 714 C C . THR A 1 88 ? 30.662 0.760 -36.762 1.00 84.38 88 THR A C 1
ATOM 716 O O . THR A 1 88 ? 30.357 0.111 -35.760 1.00 84.38 88 THR A O 1
ATOM 719 N N . ALA A 1 89 ? 30.686 2.096 -36.748 1.00 86.88 89 ALA A N 1
ATOM 720 C CA . ALA A 1 89 ? 30.383 2.875 -35.546 1.00 86.88 89 ALA A CA 1
ATOM 721 C C . ALA A 1 89 ? 28.919 2.709 -35.096 1.00 86.88 89 ALA A C 1
ATOM 723 O O . ALA A 1 89 ? 28.656 2.523 -33.908 1.00 86.88 89 ALA A O 1
ATOM 724 N N . LYS A 1 90 ? 27.970 2.712 -36.044 1.00 86.50 90 LYS A N 1
ATOM 725 C CA . LYS A 1 90 ? 26.538 2.506 -35.764 1.00 86.50 90 LYS A CA 1
ATOM 726 C C . LYS A 1 90 ? 26.269 1.085 -35.274 1.00 86.50 90 LYS A C 1
ATOM 728 O O . LYS A 1 90 ? 25.566 0.904 -34.286 1.00 86.50 90 LYS A O 1
ATOM 733 N N . PHE A 1 91 ? 26.882 0.090 -35.915 1.00 86.62 91 PHE A N 1
ATOM 734 C CA . PHE A 1 91 ? 26.782 -1.313 -35.512 1.00 86.62 91 PHE A CA 1
ATOM 735 C C . PHE A 1 91 ? 27.270 -1.533 -34.071 1.00 86.62 91 PHE A C 1
ATOM 737 O O . PHE A 1 91 ? 26.582 -2.153 -33.260 1.00 86.62 91 PHE A O 1
ATOM 744 N N . SER A 1 92 ? 28.433 -0.969 -33.728 1.00 86.06 92 SER A N 1
ATOM 745 C CA . SER A 1 92 ? 28.999 -1.025 -32.373 1.00 86.06 92 SER A CA 1
ATOM 746 C C . SER A 1 92 ? 28.108 -0.322 -31.341 1.00 86.06 92 SER A C 1
ATOM 748 O O . SER A 1 92 ? 27.882 -0.836 -30.245 1.00 86.06 92 SER A O 1
ATOM 750 N N . PHE A 1 93 ? 27.534 0.829 -31.703 1.00 86.19 93 PHE A N 1
ATOM 751 C CA . PHE A 1 93 ? 26.604 1.541 -30.832 1.00 86.19 93 PHE A CA 1
ATOM 752 C C . PHE A 1 93 ? 25.350 0.705 -30.546 1.00 86.19 93 PHE A C 1
ATOM 754 O O . PHE A 1 93 ? 25.044 0.466 -29.383 1.00 86.19 93 PHE A O 1
ATOM 761 N N . TYR A 1 94 ? 24.657 0.201 -31.573 1.00 86.88 94 TYR A N 1
ATOM 762 C CA . TYR A 1 94 ? 23.423 -0.571 -31.383 1.00 86.88 94 TYR A CA 1
ATOM 763 C C . TYR A 1 94 ? 23.649 -1.896 -30.643 1.00 86.88 94 TYR A C 1
ATOM 765 O O . TYR A 1 94 ? 22.859 -2.247 -29.768 1.00 86.88 94 TYR A O 1
ATOM 773 N N . THR A 1 95 ? 24.750 -2.603 -30.922 1.00 84.06 95 THR A N 1
ATOM 774 C CA . THR A 1 95 ? 25.075 -3.871 -30.239 1.00 84.06 95 THR A CA 1
ATOM 775 C C . THR A 1 95 ? 25.275 -3.716 -28.732 1.00 84.06 95 THR A C 1
ATOM 777 O O . THR A 1 95 ? 24.931 -4.622 -27.972 1.00 84.06 95 THR A O 1
ATOM 780 N N . ARG A 1 96 ? 25.753 -2.555 -28.270 1.00 83.19 96 ARG A N 1
ATOM 781 C CA . ARG A 1 96 ? 25.940 -2.266 -26.840 1.00 83.19 96 ARG A CA 1
ATOM 782 C C . ARG A 1 96 ? 24.629 -2.231 -26.044 1.00 83.19 96 ARG A C 1
ATOM 784 O O . ARG A 1 96 ? 24.652 -2.517 -24.848 1.00 83.19 96 ARG A O 1
ATOM 791 N N . PHE A 1 97 ? 23.506 -1.897 -26.677 1.00 75.25 97 PHE A N 1
ATOM 792 C CA . PHE A 1 97 ? 22.224 -1.685 -25.992 1.00 75.25 97 PHE A CA 1
ATOM 793 C C . PHE A 1 97 ? 21.259 -2.875 -26.065 1.00 75.25 97 PHE A C 1
ATOM 795 O O . PHE A 1 97 ? 20.224 -2.833 -25.411 1.00 75.25 97 PHE A O 1
ATOM 802 N N . ILE A 1 98 ? 21.606 -3.958 -26.774 1.00 75.25 98 ILE A N 1
ATOM 803 C CA . ILE A 1 98 ? 20.748 -5.157 -26.903 1.00 75.25 98 ILE A CA 1
ATOM 804 C C . ILE A 1 98 ? 20.438 -5.798 -25.540 1.00 75.25 98 ILE A C 1
ATOM 806 O O . ILE A 1 98 ? 19.363 -6.349 -25.334 1.00 75.25 98 ILE A O 1
ATOM 810 N N . TYR A 1 99 ? 21.381 -5.736 -24.598 1.00 69.94 99 TYR A N 1
ATOM 811 C CA . TYR A 1 99 ? 21.279 -6.434 -23.312 1.00 69.94 99 TYR A CA 1
ATOM 812 C C . TYR A 1 99 ? 20.647 -5.595 -22.195 1.00 69.94 99 TYR A C 1
ATOM 814 O O . TYR A 1 99 ? 20.504 -6.080 -21.072 1.00 69.94 99 TYR A O 1
ATOM 822 N N . TRP A 1 100 ? 20.299 -4.332 -22.462 1.00 70.38 100 TRP A N 1
ATOM 823 C CA . TRP A 1 100 ? 19.727 -3.462 -21.440 1.00 70.38 100 TRP A CA 1
ATOM 824 C C . TRP A 1 100 ? 18.239 -3.752 -21.268 1.00 70.38 100 TRP A C 1
ATOM 826 O O . TRP A 1 100 ? 17.398 -3.302 -22.038 1.00 70.38 100 TRP A O 1
ATOM 836 N N . THR A 1 101 ? 17.915 -4.486 -20.207 1.00 67.50 101 THR A N 1
ATOM 837 C CA . THR A 1 101 ? 16.548 -4.578 -19.693 1.00 67.50 101 THR A CA 1
ATOM 838 C C . THR A 1 101 ? 16.477 -3.788 -18.395 1.00 67.50 101 THR A C 1
ATOM 840 O O . THR A 1 101 ? 17.323 -3.935 -17.513 1.00 67.50 101 THR A O 1
ATOM 843 N N . VAL A 1 102 ? 15.490 -2.902 -18.283 1.00 68.50 102 VAL A N 1
ATOM 844 C CA . VAL A 1 102 ? 15.208 -2.233 -17.012 1.00 68.50 102 VAL A CA 1
ATOM 845 C C . VAL A 1 102 ? 14.352 -3.200 -16.192 1.00 68.50 102 VAL A C 1
ATOM 847 O O . VAL A 1 102 ? 13.304 -3.626 -16.686 1.00 68.50 102 VAL A O 1
ATOM 850 N N . PRO A 1 103 ? 14.765 -3.599 -14.979 1.00 70.12 103 PRO A N 1
ATOM 851 C CA . PRO A 1 103 ? 13.977 -4.515 -14.168 1.00 70.12 103 PRO A CA 1
ATOM 852 C C . PRO A 1 103 ? 12.651 -3.867 -13.751 1.00 70.12 103 PRO A C 1
ATOM 854 O O . PRO A 1 103 ? 12.613 -2.715 -13.324 1.00 70.12 103 PRO A O 1
ATOM 857 N N . LEU A 1 104 ? 11.561 -4.630 -13.841 1.00 69.12 104 LEU A N 1
ATOM 858 C CA . LEU A 1 104 ? 10.265 -4.233 -13.296 1.00 69.12 104 LEU A CA 1
ATOM 859 C C . LEU A 1 104 ? 10.279 -4.391 -11.773 1.00 69.12 104 LEU A C 1
ATOM 861 O O . LEU A 1 104 ? 10.327 -5.512 -11.262 1.00 69.12 104 LEU A O 1
ATOM 865 N N . SER A 1 105 ? 10.210 -3.280 -11.043 1.00 71.19 105 SER A N 1
ATOM 866 C CA . SER A 1 105 ? 9.963 -3.290 -9.601 1.00 71.19 105 SER A CA 1
ATOM 867 C C . SER A 1 105 ? 8.472 -3.105 -9.332 1.00 71.19 105 SER A C 1
ATOM 869 O O . SER A 1 105 ? 7.928 -2.034 -9.591 1.00 71.19 105 SER A O 1
ATOM 871 N N . TRP A 1 106 ? 7.828 -4.141 -8.802 1.00 73.31 106 TRP A N 1
ATOM 872 C CA . TRP A 1 106 ? 6.441 -4.080 -8.336 1.00 73.31 106 TRP A CA 1
ATOM 873 C C . TRP A 1 106 ? 6.383 -3.489 -6.935 1.00 73.31 106 TRP A C 1
ATOM 875 O O . TRP A 1 106 ? 7.128 -3.942 -6.056 1.00 73.31 106 TRP A O 1
ATOM 885 N N . ASN A 1 107 ? 5.473 -2.550 -6.691 1.00 76.94 107 ASN A N 1
ATOM 886 C CA . ASN A 1 107 ? 5.220 -2.113 -5.328 1.00 76.94 107 ASN A CA 1
ATOM 887 C C . ASN A 1 107 ? 4.373 -3.163 -4.584 1.00 76.94 107 ASN A C 1
ATOM 889 O O . ASN A 1 107 ? 3.235 -3.449 -4.943 1.00 76.94 107 ASN A O 1
ATOM 893 N N . ARG A 1 108 ? 4.955 -3.788 -3.552 1.00 78.31 108 ARG A N 1
ATOM 894 C CA . ARG A 1 108 ? 4.310 -4.854 -2.757 1.00 78.31 108 ARG A CA 1
ATOM 895 C C . ARG A 1 108 ? 3.987 -4.435 -1.327 1.00 78.31 108 ARG A C 1
ATOM 897 O O . ARG A 1 108 ? 3.494 -5.258 -0.558 1.00 78.31 108 ARG A O 1
ATOM 904 N N . ALA A 1 109 ? 4.264 -3.186 -0.954 1.00 82.31 109 ALA A N 1
ATOM 905 C CA . ALA A 1 109 ? 4.170 -2.746 0.432 1.00 82.31 109 ALA A CA 1
ATOM 906 C C . ALA A 1 109 ? 2.748 -2.915 0.989 1.00 82.31 109 ALA A C 1
ATOM 908 O O . ALA A 1 109 ? 2.580 -3.509 2.056 1.00 82.31 109 ALA A O 1
ATOM 909 N N . THR A 1 110 ? 1.727 -2.474 0.248 1.00 83.69 110 THR A N 1
ATOM 910 C CA . THR A 1 110 ? 0.330 -2.581 0.694 1.00 83.69 110 THR A CA 1
ATOM 911 C C . THR A 1 110 ? -0.167 -4.026 0.689 1.00 83.69 110 THR A C 1
ATOM 913 O O . THR A 1 110 ? -0.867 -4.451 1.607 1.00 83.69 110 THR A O 1
ATOM 916 N N . PHE A 1 111 ? 0.236 -4.826 -0.301 1.00 82.75 111 PHE A N 1
ATOM 917 C CA . PHE A 1 111 ? -0.142 -6.239 -0.376 1.00 82.75 111 PHE A CA 1
ATOM 918 C C . PHE A 1 111 ? 0.342 -7.033 0.848 1.00 82.75 111 PHE A C 1
ATOM 920 O O . PHE A 1 111 ? -0.426 -7.790 1.446 1.00 82.75 111 PHE A O 1
ATOM 927 N N . GLU A 1 112 ? 1.590 -6.820 1.272 1.00 85.44 112 GLU A N 1
ATOM 928 C CA . GLU A 1 112 ? 2.134 -7.475 2.466 1.00 85.44 112 GLU A CA 1
ATOM 929 C C . GLU A 1 112 ? 1.443 -7.006 3.757 1.00 85.44 112 GLU A C 1
ATOM 931 O O . GLU A 1 112 ? 1.246 -7.804 4.677 1.00 85.44 112 GLU A O 1
ATOM 936 N N . GLN A 1 113 ? 1.019 -5.739 3.830 1.00 83.06 113 GLN A N 1
ATOM 937 C CA . GLN A 1 113 ? 0.247 -5.220 4.966 1.00 83.06 113 GLN A CA 1
ATOM 938 C C . GLN A 1 113 ? -1.139 -5.873 5.058 1.00 83.06 113 GLN A C 1
ATOM 940 O O . GLN A 1 113 ? -1.509 -6.362 6.125 1.00 83.06 113 GLN A O 1
ATOM 945 N N . ILE A 1 114 ? -1.861 -5.977 3.936 1.00 84.62 114 ILE A N 1
ATOM 946 C CA . ILE A 1 114 ? -3.173 -6.643 3.870 1.00 84.62 114 ILE A CA 1
ATOM 947 C C . ILE A 1 114 ? -3.053 -8.122 4.261 1.00 84.62 114 ILE A C 1
ATOM 949 O O . ILE A 1 114 ? -3.887 -8.647 5.003 1.00 84.62 114 ILE A O 1
ATOM 953 N N . LYS A 1 115 ? -2.007 -8.809 3.788 1.00 83.12 115 LYS A N 1
ATOM 954 C CA . LYS A 1 115 ? -1.770 -10.222 4.108 1.00 83.12 115 LYS A CA 1
ATOM 955 C C . LYS A 1 115 ? -1.558 -10.436 5.607 1.00 83.12 115 LYS A C 1
ATOM 957 O O . LYS A 1 115 ? -2.156 -11.347 6.176 1.00 83.12 115 LYS A O 1
ATOM 962 N N . LYS A 1 116 ? -0.747 -9.583 6.244 1.00 81.81 116 LYS A N 1
ATOM 963 C CA . LYS A 1 116 ? -0.545 -9.610 7.699 1.00 81.81 116 LYS A CA 1
ATOM 964 C C . LYS A 1 116 ? -1.844 -9.322 8.442 1.00 81.81 116 LYS A C 1
ATOM 966 O O . LYS A 1 116 ? -2.181 -10.078 9.342 1.00 81.81 116 LYS A O 1
ATOM 971 N N . PHE A 1 117 ? -2.586 -8.290 8.035 1.00 80.44 117 PHE A N 1
ATOM 972 C CA . PHE A 1 117 ? -3.862 -7.921 8.650 1.00 80.44 117 PHE A CA 1
ATOM 973 C C . PHE A 1 117 ? -4.850 -9.095 8.671 1.00 80.44 117 PHE A C 1
ATOM 975 O O . PHE A 1 117 ? -5.344 -9.455 9.735 1.00 80.44 117 PHE A O 1
ATOM 982 N N . ARG A 1 118 ? -5.046 -9.770 7.531 1.00 73.50 118 ARG A N 1
ATOM 983 C CA . ARG A 1 118 ? -5.929 -10.943 7.440 1.00 73.50 118 ARG A CA 1
ATOM 984 C C . ARG A 1 118 ? -5.533 -12.052 8.418 1.00 73.50 118 ARG A C 1
ATOM 986 O O . ARG A 1 118 ? -6.402 -12.706 8.974 1.00 73.50 118 ARG A O 1
ATOM 993 N N . GLN A 1 119 ? -4.239 -12.281 8.628 1.00 71.19 119 GLN A N 1
ATOM 994 C CA . GLN A 1 119 ? -3.764 -13.355 9.501 1.00 71.19 119 GLN A CA 1
ATOM 995 C C . GLN A 1 119 ? -4.080 -13.109 10.987 1.00 71.19 119 GLN A C 1
ATOM 997 O O . GLN A 1 119 ? -4.267 -14.076 11.718 1.00 71.19 119 GLN A O 1
ATOM 1002 N N . TYR A 1 120 ? -4.198 -11.849 11.419 1.00 67.56 120 TYR A N 1
ATOM 1003 C CA . TYR A 1 120 ? -4.610 -11.504 12.785 1.00 67.56 120 TYR A CA 1
ATOM 1004 C C . TYR A 1 120 ? -6.099 -11.742 13.057 1.00 67.56 120 TYR A C 1
ATOM 1006 O O . TYR A 1 120 ? -6.461 -11.923 14.208 1.00 67.56 120 TYR A O 1
ATOM 1014 N N . GLN A 1 121 ? -6.951 -11.767 12.028 1.00 63.88 121 GLN A N 1
ATOM 1015 C CA . GLN A 1 121 ? -8.400 -11.957 12.196 1.00 63.88 121 GLN A CA 1
ATOM 1016 C C . GLN A 1 121 ? -8.839 -13.425 12.271 1.00 63.88 121 GLN A C 1
ATOM 1018 O O . GLN A 1 121 ? -10.005 -13.710 12.521 1.00 63.88 121 GLN A O 1
ATOM 1023 N N . VAL A 1 122 ? -7.933 -14.360 11.972 1.00 63.56 122 VAL A N 1
ATOM 1024 C CA . VAL A 1 122 ? -8.216 -15.808 11.945 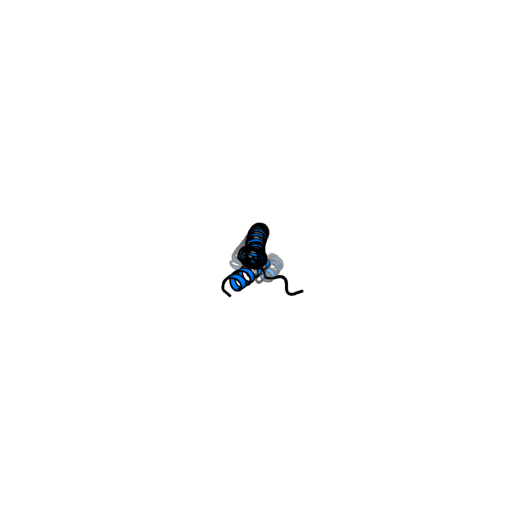1.00 63.56 122 VAL A CA 1
ATOM 1025 C C . VAL A 1 122 ? -7.746 -16.498 13.240 1.00 63.56 122 VAL A C 1
ATOM 1027 O O . VAL A 1 122 ? -7.944 -17.701 13.397 1.00 63.56 122 VAL A O 1
ATOM 1030 N N . LEU A 1 123 ? -7.120 -15.752 14.158 1.00 50.91 123 LEU A N 1
ATOM 1031 C CA . LEU A 1 123 ? -6.662 -16.203 15.478 1.00 50.91 123 LEU A CA 1
ATOM 1032 C C . LEU A 1 123 ? -7.636 -15.749 16.566 1.00 50.91 123 LEU A C 1
ATOM 1034 O O . LEU A 1 123 ? -7.807 -16.529 17.529 1.00 50.91 123 LEU A O 1
#

pLDDT: mean 85.41, std 10.2, range [41.38, 97.62]

Radius of gyration: 34.41 Å; chains: 1; bounding box: 67×21×109 Å